Protein AF-A0A2N1UGB0-F1 (afdb_monomer)

pLDDT: mean 76.8, std 13.15, range [33.09, 90.44]

Foldseek 3Di:
DVVVVVVVVVVVVVVVVVVVPPLCPDVVNVVQLVVVVLVVQLVVLQVCLVPVPDAWDWDWDDSDVFKIKIKIWGQDPPQKIKIWMFIDGSPGTAIWIWIDGSVGSVDIRIDGPDPPD

Sequence (117 aa):
MATVLSLLVILTAILLSSMHTSNVVPAISLINADYQAESAIIMQLQQAHFNPTLPEQILEKEIMPGVLLRLKGVATTNGDWQFIGSITGNQLNRTFSASANVNTPDQINFSRQPQSE

Solvent-accessible surface area (backbone atoms only — not comparable to full-atom values): 6691 Å² total; per-residue (Å²): 115,69,70,61,54,54,52,52,54,53,51,51,52,53,54,54,60,70,59,71,74,71,86,70,68,52,70,64,58,54,54,50,49,52,53,53,51,52,53,51,52,39,54,51,31,55,54,36,59,80,35,84,81,55,68,74,43,78,46,78,44,77,80,47,96,68,26,37,38,39,38,38,39,37,75,57,70,97,54,28,32,44,34,45,34,37,40,41,36,80,90,42,78,45,64,40,32,36,37,34,32,45,94,44,53,88,54,65,48,75,45,78,58,78,81,81,127

Radius of gyration: 22.05 Å; Cα contacts (8 Å, |Δi|>4): 165; chains: 1; bounding box: 47×29×71 Å

Secondary structure (DSSP, 8-state):
-HHHHHHHHHHHHHHHHHT-------HHHHHHHHHHHHHHHHHHHHHHHH-TT---EEEEEEEETTEEEEEEEEE-GGGEEEEEEEEEETTEEEEEEEEEETTEEEEEEEE------

Structure (mmCIF, N/CA/C/O backbone):
data_AF-A0A2N1UGB0-F1
#
_entry.id   AF-A0A2N1UGB0-F1
#
loop_
_atom_site.group_PDB
_atom_site.id
_atom_site.type_symbol
_atom_site.label_atom_id
_atom_site.label_alt_id
_atom_site.label_comp_id
_atom_site.label_asym_id
_atom_site.label_entity_id
_atom_site.label_seq_id
_atom_site.pdbx_PDB_ins_code
_atom_site.Cartn_x
_atom_site.Cartn_y
_atom_site.Cartn_z
_atom_site.occupancy
_atom_site.B_iso_or_equiv
_atom_site.auth_seq_id
_atom_site.auth_comp_id
_atom_site.auth_asym_id
_atom_site.auth_atom_id
_atom_site.pdbx_PDB_model_num
ATOM 1 N N . MET A 1 1 ? -32.149 -6.135 53.718 1.00 53.81 1 MET A N 1
ATOM 2 C CA . MET A 1 1 ? -32.605 -6.169 52.307 1.00 53.81 1 MET A CA 1
ATOM 3 C C . MET A 1 1 ? -31.898 -5.134 51.429 1.00 53.81 1 MET A C 1
ATOM 5 O O . MET A 1 1 ? -31.484 -5.500 50.341 1.00 53.81 1 MET A O 1
ATOM 9 N N . ALA A 1 2 ? -31.674 -3.895 51.892 1.00 62.59 2 ALA A N 1
ATOM 10 C CA . ALA A 1 2 ? -30.973 -2.859 51.114 1.00 62.59 2 ALA A CA 1
ATOM 11 C C . ALA A 1 2 ? -29.523 -3.217 50.716 1.00 62.59 2 ALA A C 1
ATOM 13 O O . ALA A 1 2 ? -29.122 -2.973 49.587 1.00 62.59 2 ALA A O 1
ATOM 14 N N . THR A 1 3 ? -28.765 -3.872 51.598 1.00 67.06 3 THR A N 1
ATOM 15 C CA . THR A 1 3 ? -27.357 -4.251 51.365 1.00 67.06 3 THR A CA 1
ATOM 16 C C . THR A 1 3 ? -27.158 -5.271 50.240 1.00 67.06 3 THR A C 1
ATOM 18 O O . THR A 1 3 ? -26.144 -5.234 49.549 1.00 67.06 3 THR A O 1
ATOM 21 N N . VAL A 1 4 ? -28.133 -6.157 50.020 1.00 72.94 4 VAL A N 1
ATOM 22 C CA . VAL A 1 4 ? -28.088 -7.172 48.951 1.00 72.94 4 VAL A CA 1
ATOM 23 C C . VAL A 1 4 ? -28.332 -6.525 47.585 1.00 72.94 4 VAL A C 1
ATOM 25 O O . VAL A 1 4 ? -27.657 -6.855 46.615 1.00 72.94 4 VAL A O 1
ATOM 28 N N . LEU A 1 5 ? -29.238 -5.544 47.528 1.00 69.62 5 LEU A N 1
ATOM 29 C CA . LEU A 1 5 ? -29.494 -4.739 46.332 1.00 69.62 5 LEU A CA 1
ATOM 30 C C . LEU A 1 5 ? -28.274 -3.892 45.948 1.00 69.62 5 LEU A C 1
ATOM 32 O O . LEU A 1 5 ? -27.905 -3.860 44.778 1.00 69.62 5 LEU A O 1
ATOM 36 N N . SER A 1 6 ? -27.602 -3.271 46.922 1.00 71.56 6 SER A N 1
ATOM 37 C CA . SER A 1 6 ? -26.372 -2.502 46.682 1.00 71.56 6 SER A CA 1
ATOM 38 C C . SER A 1 6 ? -25.259 -3.362 46.080 1.00 71.56 6 SER A C 1
ATOM 40 O O . SER A 1 6 ? -24.600 -2.941 45.132 1.00 71.56 6 SER A O 1
ATOM 42 N N . LEU A 1 7 ? -25.071 -4.581 46.599 1.00 76.56 7 LEU A N 1
ATOM 43 C CA . LEU A 1 7 ? -24.053 -5.508 46.105 1.00 76.56 7 LEU A CA 1
ATOM 44 C C . LEU A 1 7 ? -24.335 -5.936 44.658 1.00 76.56 7 LEU A C 1
ATOM 46 O O . LEU A 1 7 ? -23.418 -6.002 43.844 1.00 76.56 7 LEU A O 1
ATOM 50 N N . LEU A 1 8 ? -25.605 -6.183 44.331 1.00 81.31 8 LEU A N 1
ATOM 51 C CA . LEU A 1 8 ? -26.019 -6.619 43.001 1.00 81.31 8 LEU A CA 1
ATOM 52 C C . LEU A 1 8 ? -25.810 -5.514 41.953 1.00 81.31 8 LEU A C 1
ATOM 54 O O . LEU A 1 8 ? -25.302 -5.793 40.871 1.00 81.31 8 LEU A O 1
ATOM 58 N N . VAL A 1 9 ? -26.091 -4.255 42.307 1.00 78.94 9 VAL A N 1
ATOM 59 C CA . VAL A 1 9 ? -25.819 -3.092 41.443 1.00 78.94 9 VAL A CA 1
ATOM 60 C C . VAL A 1 9 ? -24.319 -2.938 41.176 1.00 78.94 9 VAL A C 1
ATOM 62 O O . VAL A 1 9 ? -23.914 -2.779 40.024 1.00 78.94 9 VAL A O 1
ATOM 65 N N . ILE A 1 10 ? -23.481 -3.054 42.210 1.00 80.12 10 ILE A N 1
ATOM 66 C CA . ILE A 1 10 ? -22.019 -2.970 42.065 1.00 80.12 10 ILE A CA 1
ATOM 67 C C . ILE A 1 10 ? -21.500 -4.100 41.168 1.00 80.12 10 ILE A C 1
ATOM 69 O O . ILE A 1 10 ? -20.704 -3.845 40.265 1.00 80.12 10 ILE A O 1
ATOM 73 N N . LEU A 1 11 ? -21.996 -5.329 41.353 1.00 80.81 11 LEU A N 1
ATOM 74 C CA . LEU A 1 11 ? -21.620 -6.462 40.507 1.00 80.81 11 LEU A CA 1
ATOM 75 C C . LEU A 1 11 ? -21.987 -6.212 39.043 1.00 80.81 11 LEU A C 1
ATOM 77 O O . LEU A 1 11 ? -21.154 -6.415 38.165 1.00 80.81 11 LEU A O 1
ATOM 81 N N . THR A 1 12 ? -23.202 -5.722 38.775 1.00 74.75 12 THR A N 1
ATOM 82 C CA . THR A 1 12 ? -23.629 -5.411 37.404 1.00 74.75 12 THR A CA 1
ATOM 83 C C . THR A 1 12 ? -22.802 -4.294 36.775 1.00 74.75 12 THR A C 1
ATOM 85 O O . THR A 1 12 ? -22.447 -4.400 35.607 1.00 74.75 12 THR A O 1
ATOM 88 N N . ALA A 1 13 ? -22.418 -3.266 37.536 1.00 74.81 13 ALA A N 1
ATOM 89 C CA . ALA A 1 13 ? -21.598 -2.166 37.031 1.00 74.81 13 ALA A CA 1
ATOM 90 C C . ALA A 1 13 ? -20.171 -2.616 36.671 1.00 74.81 13 ALA A C 1
ATOM 92 O O . ALA A 1 13 ? -19.633 -2.200 35.643 1.00 74.81 13 ALA A O 1
ATOM 93 N N . ILE A 1 14 ? -19.574 -3.501 37.476 1.00 75.44 14 ILE A N 1
ATOM 94 C CA . ILE A 1 14 ? -18.259 -4.099 37.195 1.00 75.44 14 ILE A CA 1
ATOM 95 C C . ILE A 1 14 ? -18.343 -4.999 35.959 1.00 75.44 14 ILE A C 1
ATOM 97 O O . ILE A 1 14 ? -17.485 -4.929 35.080 1.00 75.44 14 ILE A O 1
ATOM 101 N N . LEU A 1 15 ? -19.402 -5.804 35.861 1.00 71.50 15 LEU A N 1
ATOM 102 C CA . LEU A 1 15 ? -19.607 -6.718 34.742 1.00 71.50 15 LEU A CA 1
ATOM 103 C C . LEU A 1 15 ? -19.831 -5.942 33.433 1.00 71.50 15 LEU A C 1
ATOM 105 O O . LEU A 1 15 ? -19.164 -6.234 32.446 1.00 71.50 15 LEU A O 1
ATOM 109 N N . LEU A 1 16 ? -20.638 -4.874 33.440 1.00 63.75 16 LEU A N 1
ATOM 110 C CA . LEU A 1 16 ? -20.788 -3.972 32.289 1.00 63.75 16 LEU A CA 1
ATOM 111 C C . LEU A 1 16 ? -19.485 -3.239 31.934 1.00 63.75 16 LEU A C 1
ATOM 113 O O . LEU A 1 16 ? -19.167 -3.112 30.753 1.00 63.75 16 LEU A O 1
ATOM 117 N N . SER A 1 17 ? -18.705 -2.799 32.926 1.00 59.94 17 SER A N 1
ATOM 118 C CA . SER A 1 17 ? -17.406 -2.147 32.686 1.00 59.94 17 SER A CA 1
ATOM 119 C C . SER A 1 17 ? -16.396 -3.103 32.045 1.00 59.94 17 SER A C 1
ATOM 121 O O . SER A 1 17 ? -15.612 -2.687 31.196 1.00 59.94 17 SER A O 1
ATOM 123 N N . SER A 1 18 ? -16.455 -4.397 32.381 1.00 61.34 18 SER A N 1
ATOM 124 C CA . SER A 1 18 ? -15.626 -5.429 31.741 1.00 61.34 18 SER A CA 1
ATOM 125 C C . SER A 1 18 ? -16.022 -5.729 30.290 1.00 61.34 18 SER A C 1
ATOM 127 O O . SER A 1 18 ? -15.206 -6.248 29.536 1.00 61.34 18 SER A O 1
ATOM 129 N N . MET A 1 19 ? -17.242 -5.364 29.874 1.00 57.19 19 MET A N 1
ATOM 130 C CA . MET A 1 19 ? -17.728 -5.533 28.499 1.00 57.19 19 MET A CA 1
ATOM 131 C C . MET A 1 19 ? -17.486 -4.302 27.610 1.00 57.19 19 MET A C 1
ATOM 133 O O . MET A 1 19 ? -17.821 -4.330 26.426 1.00 57.19 19 MET A O 1
ATOM 137 N N . HIS A 1 20 ? -16.870 -3.232 28.132 1.00 50.41 20 HIS A N 1
ATOM 138 C CA . HIS A 1 20 ? -16.548 -2.020 27.366 1.00 50.41 20 HIS A CA 1
ATOM 139 C C . HIS A 1 20 ? -15.289 -2.152 26.483 1.00 50.41 20 HIS A C 1
ATOM 141 O O . HIS A 1 20 ? -14.680 -1.164 26.085 1.00 50.41 20 HIS A O 1
ATOM 147 N N . THR A 1 21 ? -14.905 -3.376 26.133 1.00 49.12 21 THR A N 1
ATOM 148 C CA . THR A 1 21 ? -13.903 -3.690 25.106 1.00 49.12 21 THR A CA 1
ATOM 149 C C . THR A 1 21 ? -14.601 -4.264 23.876 1.00 49.12 21 THR A C 1
ATOM 151 O O . THR A 1 21 ? -14.291 -5.348 23.389 1.00 49.12 21 THR A O 1
ATOM 154 N N . SER A 1 22 ? -15.610 -3.552 23.368 1.00 44.94 22 SER A N 1
ATOM 155 C CA . SER A 1 22 ? -16.186 -3.904 22.074 1.00 44.94 22 SER A CA 1
ATOM 156 C C . SER A 1 22 ? -15.245 -3.397 20.981 1.00 44.94 22 SER A C 1
ATOM 158 O O . SER A 1 22 ? -15.165 -2.197 20.724 1.00 44.94 22 SER A O 1
ATOM 160 N N . ASN A 1 23 ? -14.509 -4.335 20.379 1.00 50.97 23 ASN A N 1
ATOM 161 C CA . ASN A 1 23 ? -13.567 -4.166 19.267 1.00 50.97 23 ASN A CA 1
ATOM 162 C C . ASN A 1 23 ? -14.285 -3.796 17.958 1.00 50.97 23 ASN A C 1
ATOM 164 O O . ASN A 1 23 ? -14.134 -4.462 16.933 1.00 50.97 23 ASN A O 1
ATOM 168 N N . VAL A 1 24 ? -15.122 -2.762 17.978 1.00 51.50 24 VAL A N 1
ATOM 169 C CA . VAL A 1 24 ? -15.726 -2.236 16.759 1.00 51.50 24 VAL A CA 1
ATOM 170 C C . VAL A 1 24 ? -14.747 -1.224 16.198 1.00 51.50 24 VAL A C 1
ATOM 172 O O . VAL A 1 24 ? -14.814 -0.037 16.511 1.00 51.50 24 VAL A O 1
ATOM 175 N N . VAL A 1 25 ? -13.812 -1.697 15.370 1.00 55.59 25 VAL A N 1
ATOM 176 C CA . VAL A 1 25 ? -13.094 -0.780 14.487 1.00 55.59 25 VAL A CA 1
ATOM 177 C C . VAL A 1 25 ? -14.160 -0.076 13.644 1.00 55.59 25 VAL A C 1
ATOM 179 O O . VAL A 1 25 ? -14.916 -0.759 12.945 1.00 55.59 25 VAL A O 1
ATOM 182 N N . PRO A 1 26 ? -14.285 1.261 13.715 1.00 58.41 26 PRO A N 1
ATOM 183 C CA . PRO A 1 26 ? -15.304 1.963 12.956 1.00 58.41 26 PRO A CA 1
ATOM 184 C C . PRO A 1 26 ? -15.129 1.643 11.472 1.00 58.41 26 PRO A C 1
ATOM 186 O O . PRO A 1 26 ? -14.019 1.743 10.950 1.00 58.41 26 PRO A O 1
ATOM 189 N N . ALA A 1 27 ? -16.210 1.304 10.766 1.00 60.25 27 ALA A N 1
ATOM 190 C CA . ALA A 1 27 ? -16.162 1.072 9.318 1.00 60.25 27 ALA A CA 1
ATOM 191 C C . ALA A 1 27 ? -15.532 2.264 8.563 1.00 60.25 27 ALA A C 1
ATOM 193 O O . ALA A 1 27 ? -14.853 2.087 7.559 1.00 60.25 27 ALA A O 1
ATOM 194 N N . ILE A 1 28 ? -15.677 3.473 9.114 1.00 59.88 28 ILE A N 1
ATOM 195 C CA . ILE A 1 28 ? -15.048 4.709 8.633 1.00 59.88 28 ILE A CA 1
ATOM 196 C C . ILE A 1 28 ? -13.514 4.625 8.683 1.00 59.88 28 ILE A C 1
ATOM 198 O O . ILE A 1 28 ? -12.852 5.081 7.757 1.00 59.88 28 ILE A O 1
ATOM 202 N N . SER A 1 29 ? -12.938 4.020 9.724 1.00 61.12 29 SER A N 1
ATOM 203 C CA . SER A 1 29 ? -11.488 3.836 9.849 1.00 61.12 29 SER A CA 1
ATOM 204 C C . SER A 1 29 ? -10.948 2.858 8.807 1.00 61.12 29 SER A C 1
ATOM 206 O O . SER A 1 29 ? -9.865 3.075 8.274 1.00 61.12 29 SER A O 1
ATOM 208 N N . LEU A 1 30 ? -11.717 1.816 8.473 1.00 67.12 30 LEU A N 1
ATOM 209 C CA . LEU A 1 30 ? -11.378 0.881 7.395 1.00 67.12 30 LEU A CA 1
ATOM 210 C C . LEU A 1 30 ? -11.423 1.567 6.024 1.00 67.12 30 LEU A C 1
ATOM 212 O O . LEU A 1 30 ? -10.467 1.461 5.266 1.00 67.12 30 LEU A O 1
ATOM 216 N N . ILE A 1 31 ? -12.485 2.328 5.745 1.00 72.81 31 ILE A N 1
ATOM 217 C CA . ILE A 1 31 ? -12.636 3.076 4.486 1.00 72.81 31 ILE A CA 1
ATOM 218 C C . ILE A 1 31 ? -11.521 4.115 4.329 1.00 72.81 31 ILE A C 1
ATOM 220 O O . ILE A 1 31 ? -10.932 4.239 3.260 1.00 72.81 31 ILE A O 1
ATOM 224 N N . ASN A 1 32 ? -11.202 4.851 5.396 1.00 76.19 32 ASN A N 1
ATOM 225 C CA . ASN A 1 32 ? -10.134 5.845 5.361 1.00 76.19 32 ASN A CA 1
ATOM 226 C C . ASN A 1 32 ? -8.763 5.184 5.149 1.00 76.19 32 ASN A C 1
ATOM 228 O O . ASN A 1 32 ? -7.935 5.706 4.408 1.00 76.19 32 ASN A O 1
ATOM 232 N N . ALA A 1 33 ? -8.528 4.017 5.753 1.00 75.88 33 ALA A N 1
ATOM 233 C CA . ALA A 1 33 ? -7.297 3.268 5.544 1.00 75.88 33 ALA A CA 1
ATOM 234 C C . ALA A 1 33 ? -7.152 2.770 4.097 1.00 75.88 33 ALA A C 1
ATOM 236 O O . ALA A 1 33 ? -6.075 2.913 3.517 1.00 75.88 33 ALA A O 1
ATOM 237 N N . ASP A 1 34 ? -8.234 2.258 3.506 1.00 78.56 34 ASP A N 1
ATOM 238 C CA . ASP A 1 34 ? -8.257 1.820 2.108 1.00 78.56 34 ASP A CA 1
ATOM 239 C C . ASP A 1 34 ? -8.018 3.019 1.156 1.00 78.56 34 ASP A C 1
ATOM 241 O O . ASP A 1 34 ? -7.162 2.941 0.275 1.00 78.56 34 ASP A O 1
ATOM 245 N N . TYR A 1 35 ? -8.653 4.175 1.401 1.00 83.38 35 TYR A N 1
ATOM 246 C CA . TYR A 1 35 ? -8.433 5.406 0.621 1.00 83.38 35 TYR A CA 1
ATOM 247 C C . TYR A 1 35 ? -6.988 5.929 0.708 1.00 83.38 35 TYR A C 1
ATOM 249 O O . TYR A 1 35 ? -6.401 6.358 -0.290 1.00 83.38 35 TYR A O 1
ATOM 257 N N . GLN A 1 36 ? -6.386 5.901 1.902 1.00 83.81 36 GLN A N 1
ATOM 258 C CA . GLN A 1 36 ? -4.989 6.309 2.090 1.00 83.81 36 GLN A CA 1
ATOM 259 C C . GLN A 1 36 ? -4.022 5.338 1.398 1.00 83.81 36 GLN A C 1
ATOM 261 O O . GLN A 1 36 ? -3.010 5.783 0.857 1.00 83.81 36 GLN A O 1
ATOM 266 N N . ALA A 1 37 ? -4.332 4.037 1.387 1.00 83.31 37 ALA A N 1
ATOM 267 C CA . ALA A 1 37 ? -3.548 3.034 0.673 1.00 83.31 37 ALA A CA 1
ATOM 268 C C . ALA A 1 37 ? -3.605 3.237 -0.847 1.00 83.31 37 ALA A C 1
ATOM 270 O O . ALA A 1 37 ? -2.564 3.234 -1.500 1.00 83.31 37 ALA A O 1
ATOM 271 N N . GLU A 1 38 ? -4.792 3.480 -1.401 1.00 84.56 38 GLU A N 1
ATOM 272 C CA . GLU A 1 38 ? -4.976 3.779 -2.823 1.00 84.56 38 GLU A CA 1
ATOM 273 C C . GLU A 1 38 ? -4.233 5.057 -3.229 1.00 84.56 38 GLU A C 1
ATOM 275 O O . GLU A 1 38 ? -3.424 5.050 -4.156 1.00 84.56 38 GLU A O 1
ATOM 280 N N . SER A 1 39 ? -4.410 6.135 -2.460 1.00 85.88 39 SER A N 1
ATOM 281 C CA . SER A 1 39 ? -3.726 7.410 -2.702 1.00 85.88 39 SER A CA 1
ATOM 282 C C . SER A 1 39 ? -2.200 7.256 -2.692 1.00 85.88 39 SER A C 1
ATOM 284 O O . SER A 1 39 ? -1.504 7.848 -3.518 1.00 85.88 39 SER A O 1
ATOM 286 N N . ALA A 1 40 ? -1.665 6.440 -1.779 1.00 85.12 40 ALA A N 1
ATOM 287 C CA . ALA A 1 40 ? -0.237 6.150 -1.704 1.00 85.12 40 ALA A CA 1
ATOM 288 C C . ALA A 1 40 ? 0.281 5.394 -2.939 1.00 85.12 40 ALA A C 1
ATOM 290 O O . ALA A 1 40 ? 1.355 5.725 -3.446 1.00 85.12 40 ALA A O 1
ATOM 291 N N . ILE A 1 41 ? -0.483 4.419 -3.442 1.00 85.06 41 ILE A N 1
ATOM 292 C CA . ILE A 1 41 ? -0.160 3.678 -4.669 1.00 85.06 41 ILE A CA 1
ATOM 293 C C . ILE A 1 41 ? -0.117 4.633 -5.867 1.00 85.06 41 ILE A C 1
ATOM 295 O O . ILE A 1 41 ? 0.873 4.652 -6.598 1.00 85.06 41 ILE A O 1
ATOM 299 N N . ILE A 1 42 ? -1.139 5.478 -6.031 1.00 86.62 42 ILE A N 1
ATOM 300 C CA . ILE A 1 42 ? -1.212 6.448 -7.135 1.00 86.62 42 ILE A CA 1
ATOM 301 C C . ILE A 1 42 ? -0.016 7.403 -7.098 1.00 86.62 42 ILE A C 1
ATOM 303 O O . ILE A 1 42 ? 0.620 7.634 -8.125 1.00 86.62 42 ILE A O 1
ATOM 307 N N . MET A 1 43 ? 0.345 7.923 -5.920 1.00 85.88 43 MET A N 1
ATOM 308 C CA . MET A 1 43 ? 1.518 8.792 -5.777 1.00 85.88 43 MET A CA 1
ATOM 309 C C . MET A 1 43 ? 2.817 8.098 -6.210 1.00 85.88 43 MET A C 1
ATOM 311 O O . MET A 1 43 ? 3.630 8.708 -6.906 1.00 85.88 43 MET A O 1
ATOM 315 N N . GLN A 1 44 ? 3.019 6.833 -5.826 1.00 84.69 44 GLN A N 1
ATOM 316 C CA . GLN A 1 44 ? 4.198 6.062 -6.235 1.00 84.69 44 GLN A CA 1
ATOM 317 C C . GLN A 1 44 ? 4.212 5.809 -7.751 1.00 84.69 44 GLN A 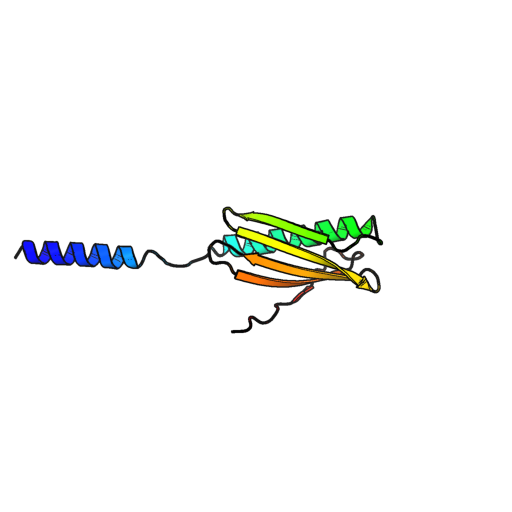C 1
ATOM 319 O O . GLN A 1 44 ? 5.256 5.958 -8.383 1.00 84.69 44 GLN A O 1
ATOM 324 N N . LEU A 1 45 ? 3.058 5.514 -8.357 1.00 86.06 45 LEU A N 1
ATOM 325 C CA . LEU A 1 45 ? 2.929 5.337 -9.809 1.00 86.06 45 LEU A CA 1
ATOM 326 C C . LEU A 1 45 ? 3.199 6.626 -10.585 1.00 86.06 45 LEU A C 1
ATOM 328 O O . LEU A 1 45 ? 3.861 6.587 -11.617 1.00 86.06 45 LEU A O 1
ATOM 332 N N . GLN A 1 46 ? 2.734 7.773 -10.089 1.00 85.19 46 GLN A N 1
ATOM 333 C CA . GLN A 1 46 ? 3.027 9.069 -10.702 1.00 85.19 46 GLN A CA 1
ATOM 334 C C . GLN A 1 46 ? 4.529 9.362 -10.675 1.00 85.19 46 GLN A C 1
ATOM 336 O O . GLN A 1 46 ? 5.093 9.781 -11.682 1.00 85.19 46 GLN A O 1
ATOM 341 N N . GLN A 1 47 ? 5.204 9.093 -9.557 1.00 83.38 47 GLN A N 1
ATOM 342 C CA . GLN A 1 47 ? 6.660 9.237 -9.473 1.00 83.38 47 GLN A CA 1
ATOM 343 C C . GLN A 1 47 ? 7.383 8.280 -10.432 1.00 83.38 47 GLN A C 1
ATOM 345 O O . GLN A 1 47 ? 8.324 8.687 -11.114 1.00 83.38 47 GLN A O 1
ATOM 350 N N . ALA A 1 48 ? 6.908 7.038 -10.536 1.00 82.06 48 ALA A N 1
ATOM 351 C CA . ALA A 1 48 ? 7.426 6.043 -11.468 1.00 82.06 48 ALA A CA 1
ATOM 352 C C . ALA A 1 48 ? 7.193 6.409 -12.944 1.00 82.06 48 ALA A C 1
ATOM 354 O O . ALA A 1 48 ? 8.038 6.116 -13.786 1.00 82.06 48 ALA A O 1
ATOM 355 N N . HIS A 1 49 ? 6.087 7.088 -13.264 1.00 83.00 49 HIS A N 1
ATOM 356 C CA . HIS A 1 49 ? 5.802 7.585 -14.611 1.00 83.00 49 HIS A CA 1
ATOM 357 C C . HIS A 1 49 ? 6.878 8.557 -15.097 1.00 83.00 49 HIS A C 1
ATOM 359 O O . HIS A 1 49 ? 7.350 8.458 -16.228 1.00 83.00 49 HIS A O 1
ATOM 365 N N . PHE A 1 50 ? 7.306 9.473 -14.226 1.00 80.31 50 PHE A N 1
ATOM 366 C CA . PHE A 1 50 ? 8.343 10.451 -14.556 1.00 80.31 50 PHE A CA 1
ATOM 367 C C . PHE A 1 50 ? 9.766 9.896 -14.440 1.00 80.31 50 PHE A C 1
ATOM 369 O O . PHE A 1 50 ? 10.701 10.504 -14.959 1.00 80.31 50 PHE A O 1
ATOM 376 N N . ASN A 1 51 ? 9.952 8.753 -13.779 1.00 78.75 51 ASN A N 1
ATOM 377 C CA . ASN A 1 51 ? 11.249 8.107 -13.643 1.00 78.75 51 ASN A CA 1
ATOM 378 C C . ASN A 1 51 ? 11.097 6.575 -13.715 1.00 78.75 51 ASN A C 1
ATOM 380 O O . ASN A 1 51 ? 10.972 5.917 -12.685 1.00 78.75 51 ASN A O 1
ATOM 384 N N . PRO A 1 52 ? 11.144 5.979 -14.920 1.00 67.12 52 PRO A N 1
ATOM 385 C CA . PRO A 1 52 ? 10.927 4.542 -15.122 1.00 67.12 52 PRO A CA 1
ATOM 386 C C . PRO A 1 52 ? 12.052 3.658 -14.558 1.00 67.12 52 PRO A C 1
ATOM 388 O O . PRO A 1 52 ? 11.904 2.443 -14.482 1.00 67.12 52 PRO A O 1
ATOM 391 N N . THR A 1 53 ? 13.171 4.258 -14.146 1.00 70.00 53 THR A N 1
ATOM 392 C CA . THR A 1 53 ? 14.268 3.597 -13.424 1.00 70.00 53 THR A CA 1
ATOM 393 C C . THR A 1 53 ? 14.128 3.702 -11.903 1.00 70.00 53 THR A C 1
ATOM 395 O O . THR A 1 53 ? 15.094 3.432 -11.186 1.00 70.00 53 THR A O 1
ATOM 398 N N . LEU A 1 54 ? 12.958 4.118 -11.395 1.00 75.56 54 LEU A N 1
ATOM 399 C CA . LEU A 1 54 ? 12.720 4.229 -9.959 1.00 75.56 54 LEU A CA 1
ATOM 400 C C . LEU A 1 54 ? 12.986 2.871 -9.282 1.00 75.56 54 LEU A C 1
ATOM 402 O O . LEU A 1 54 ? 12.388 1.865 -9.677 1.00 75.56 54 LEU A O 1
ATOM 406 N N . PRO A 1 55 ? 13.851 2.821 -8.256 1.00 78.56 55 PRO A N 1
ATOM 407 C CA . PRO A 1 55 ? 14.010 1.617 -7.458 1.00 78.56 55 PRO A CA 1
ATOM 408 C C . PRO A 1 55 ? 12.741 1.347 -6.640 1.00 78.56 55 PRO A C 1
ATOM 410 O O . PRO A 1 55 ? 11.827 2.176 -6.579 1.00 78.56 55 PRO A O 1
ATOM 413 N N . GLU A 1 56 ? 12.723 0.194 -5.970 1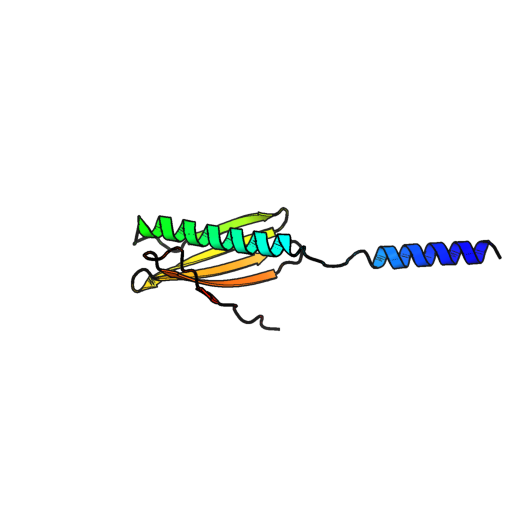.00 81.25 56 GLU A N 1
ATOM 414 C CA . GLU A 1 56 ? 11.700 -0.166 -4.987 1.00 81.25 56 GLU A CA 1
ATOM 415 C C . G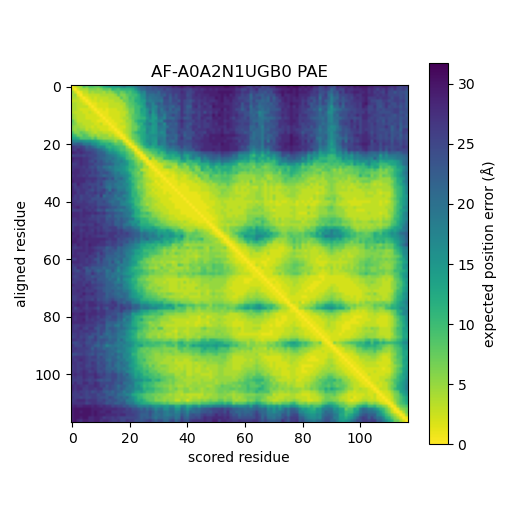LU A 1 56 ? 11.349 1.015 -4.064 1.00 81.25 56 GLU A C 1
ATOM 417 O O . GLU A 1 56 ? 12.229 1.652 -3.482 1.00 81.25 56 GLU A O 1
ATOM 422 N N . GLN A 1 57 ? 10.052 1.293 -3.933 1.00 82.44 57 GLN A N 1
ATOM 423 C CA . GLN A 1 57 ? 9.519 2.362 -3.099 1.00 82.44 57 GLN A CA 1
ATOM 424 C C . GLN A 1 57 ? 8.943 1.779 -1.819 1.00 82.44 57 GLN A C 1
ATOM 426 O O . GLN A 1 57 ? 8.018 0.972 -1.863 1.00 82.44 57 GLN A O 1
ATOM 431 N N . ILE A 1 58 ? 9.452 2.222 -0.673 1.00 85.50 58 ILE A N 1
ATOM 432 C CA . ILE A 1 58 ? 8.902 1.873 0.636 1.00 85.50 58 ILE A CA 1
ATOM 433 C C . ILE A 1 58 ? 8.301 3.138 1.238 1.00 85.50 58 ILE A C 1
ATOM 435 O O . ILE A 1 58 ? 8.988 4.140 1.417 1.00 85.50 58 ILE A O 1
ATOM 439 N N . LEU A 1 59 ? 7.013 3.082 1.555 1.00 85.75 59 LEU A N 1
ATOM 440 C CA . LEU A 1 59 ? 6.284 4.128 2.251 1.00 85.75 59 LEU A CA 1
ATOM 441 C C . LEU A 1 59 ? 5.799 3.582 3.591 1.00 85.75 59 LEU A C 1
ATOM 443 O O . LEU A 1 59 ? 5.060 2.603 3.636 1.00 85.75 59 LEU A O 1
ATOM 447 N N . GLU A 1 60 ? 6.179 4.246 4.675 1.00 88.38 60 GLU A N 1
ATOM 448 C CA . GLU A 1 60 ? 5.618 4.026 6.005 1.00 88.38 60 GLU A CA 1
ATOM 449 C C . GLU A 1 60 ? 4.993 5.335 6.478 1.00 88.38 60 GLU A C 1
ATOM 451 O O . GLU A 1 60 ? 5.656 6.372 6.517 1.00 88.38 60 GLU A O 1
ATOM 456 N N . LYS A 1 61 ? 3.695 5.307 6.775 1.00 84.62 61 LYS A N 1
ATOM 457 C CA . LYS A 1 61 ? 2.932 6.499 7.134 1.00 84.62 61 LYS A CA 1
ATOM 458 C C . LYS A 1 61 ? 1.892 6.167 8.191 1.00 84.62 61 LYS A C 1
ATOM 460 O O . LYS A 1 61 ? 1.149 5.200 8.061 1.00 84.62 61 LYS A O 1
ATOM 465 N N . GLU 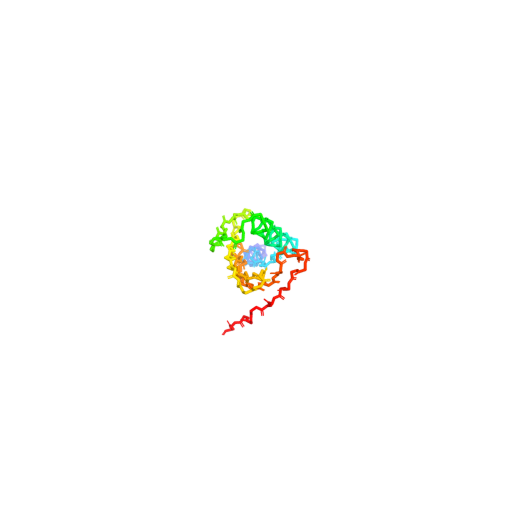A 1 62 ? 1.789 7.015 9.206 1.00 85.00 62 GLU A N 1
ATOM 466 C CA . GLU A 1 62 ? 0.648 6.998 10.116 1.00 85.00 62 GLU A CA 1
ATOM 467 C C . GLU A 1 62 ? -0.573 7.606 9.407 1.00 85.00 62 GLU A C 1
ATOM 469 O O . GLU A 1 62 ? -0.560 8.765 8.987 1.00 85.00 62 GLU A O 1
ATOM 474 N N . ILE A 1 63 ? -1.612 6.795 9.207 1.00 81.75 63 ILE A N 1
ATOM 475 C CA . ILE A 1 63 ? -2.827 7.181 8.467 1.00 81.75 63 ILE A CA 1
ATOM 476 C C . ILE A 1 63 ? -3.952 7.633 9.401 1.00 81.75 63 ILE A C 1
ATOM 478 O O . ILE A 1 63 ? -4.838 8.379 8.989 1.00 81.75 63 ILE A O 1
ATOM 482 N N . MET A 1 64 ? -3.909 7.192 10.658 1.00 82.50 64 MET A N 1
ATOM 483 C CA . MET A 1 64 ? -4.787 7.603 11.755 1.00 82.50 64 MET A CA 1
ATOM 484 C C . MET A 1 64 ? -4.005 7.475 13.069 1.00 82.50 64 MET A C 1
ATOM 486 O O . MET A 1 64 ? -3.065 6.684 13.103 1.00 82.50 64 MET A O 1
ATOM 490 N N . PRO A 1 65 ? -4.398 8.168 14.156 1.00 78.69 65 PRO A N 1
ATOM 491 C CA . PRO A 1 65 ? -3.718 8.050 15.444 1.00 78.69 65 PRO A CA 1
ATOM 492 C C . PRO A 1 65 ? -3.608 6.591 15.895 1.00 78.69 65 PRO A C 1
ATOM 494 O O . PRO A 1 65 ? -4.624 5.944 16.153 1.00 78.69 65 PRO A O 1
ATOM 497 N N . GLY A 1 66 ? -2.384 6.069 15.958 1.00 80.94 66 GLY A N 1
ATOM 498 C CA . GLY A 1 66 ? -2.108 4.681 16.329 1.00 80.94 66 GLY A CA 1
ATOM 499 C C . GLY A 1 66 ? -2.352 3.642 15.228 1.00 80.94 66 GLY A C 1
ATOM 500 O O . GLY A 1 66 ? -2.375 2.455 15.547 1.00 80.94 66 GLY A O 1
ATOM 501 N N . VAL A 1 67 ? -2.526 4.047 13.961 1.00 82.56 67 VAL A N 1
ATOM 502 C CA . VAL A 1 67 ? -2.649 3.163 12.784 1.00 82.56 67 VAL A CA 1
ATOM 503 C C . VAL A 1 67 ? -1.587 3.512 11.742 1.00 82.56 67 VAL A C 1
ATOM 505 O O . VAL A 1 67 ? -1.580 4.600 11.164 1.00 82.56 67 VAL A O 1
ATOM 508 N N . LEU A 1 68 ? -0.723 2.546 11.452 1.00 87.56 68 LEU A N 1
ATOM 509 C CA . LEU A 1 68 ? 0.375 2.632 10.496 1.00 87.56 68 LEU A CA 1
ATOM 510 C C . LEU A 1 68 ? 0.033 1.888 9.206 1.00 87.56 68 LEU A C 1
ATOM 512 O O . LEU A 1 68 ? -0.382 0.731 9.240 1.00 87.56 68 LEU A O 1
ATOM 516 N N . LEU A 1 69 ? 0.268 2.543 8.075 1.00 88.50 69 LEU A N 1
ATOM 517 C CA . LEU A 1 69 ? 0.292 1.961 6.741 1.00 88.50 69 LEU A CA 1
ATOM 518 C C . LEU A 1 69 ? 1.748 1.787 6.312 1.00 88.50 69 LEU A C 1
ATOM 520 O O . LEU A 1 69 ? 2.500 2.758 6.244 1.00 88.50 69 LEU A O 1
ATOM 524 N N . ARG A 1 70 ? 2.123 0.559 5.966 1.00 89.94 70 ARG A N 1
ATOM 525 C CA . ARG A 1 70 ? 3.354 0.244 5.240 1.00 89.94 70 ARG A CA 1
ATOM 526 C C . ARG A 1 70 ? 2.984 -0.193 3.836 1.00 89.94 70 ARG A C 1
ATOM 528 O O . ARG A 1 70 ? 2.079 -1.004 3.684 1.00 89.94 70 ARG A O 1
ATOM 535 N N . LEU A 1 71 ? 3.670 0.324 2.830 1.00 90.31 71 LEU A N 1
ATOM 536 C CA . LEU A 1 71 ? 3.454 0.009 1.425 1.00 90.31 71 LEU A CA 1
ATOM 537 C C . LEU A 1 71 ? 4.809 -0.123 0.735 1.00 90.31 71 LEU A C 1
ATOM 539 O O . LEU A 1 71 ? 5.619 0.798 0.766 1.00 90.31 71 LEU A O 1
ATOM 543 N N . LYS A 1 72 ? 5.037 -1.262 0.094 1.00 90.44 72 LYS A N 1
ATOM 544 C CA . LYS A 1 72 ? 6.208 -1.553 -0.725 1.00 90.44 72 LYS A CA 1
ATOM 545 C C . LYS A 1 72 ? 5.760 -1.701 -2.175 1.00 90.44 72 LYS A C 1
ATOM 547 O O . LYS A 1 72 ? 5.009 -2.625 -2.471 1.00 90.44 72 LYS A O 1
ATOM 552 N N . GLY A 1 73 ? 6.210 -0.809 -3.049 1.00 89.31 73 GLY A N 1
ATOM 553 C CA . GLY A 1 73 ? 5.976 -0.837 -4.491 1.00 89.31 73 GLY A CA 1
ATOM 554 C C . GLY A 1 73 ? 7.237 -1.249 -5.246 1.00 89.31 73 GLY A C 1
ATOM 555 O O . GLY A 1 73 ? 8.308 -0.687 -5.019 1.00 89.31 73 GLY A O 1
ATOM 556 N N . VAL A 1 74 ? 7.121 -2.222 -6.145 1.00 89.12 74 VAL A N 1
ATOM 557 C CA . VAL A 1 74 ? 8.224 -2.714 -6.980 1.00 89.12 74 VAL A CA 1
ATOM 558 C C . VAL A 1 74 ? 7.799 -2.668 -8.444 1.00 89.12 74 VAL A C 1
ATOM 560 O O . VAL A 1 74 ? 6.743 -3.194 -8.805 1.00 89.12 74 VAL A O 1
ATOM 563 N N . ALA A 1 75 ? 8.640 -2.063 -9.284 1.00 87.44 75 ALA A N 1
ATOM 564 C CA . ALA A 1 75 ? 8.483 -2.119 -10.729 1.00 87.44 75 ALA A CA 1
ATOM 565 C C . ALA A 1 75 ? 8.671 -3.560 -11.221 1.00 87.44 75 ALA A C 1
ATOM 567 O O . ALA A 1 75 ? 9.644 -4.234 -10.881 1.00 87.44 75 ALA A O 1
ATOM 568 N N . THR A 1 76 ? 7.741 -4.021 -12.043 1.00 83.44 76 THR A N 1
ATOM 569 C CA . THR A 1 76 ? 7.813 -5.306 -12.736 1.00 83.44 76 THR A CA 1
ATOM 570 C C . THR A 1 76 ? 8.052 -5.054 -14.232 1.00 83.44 76 THR A C 1
ATOM 572 O O . THR A 1 76 ? 8.720 -4.090 -14.609 1.00 83.44 76 THR A O 1
ATOM 575 N N . THR A 1 77 ? 7.569 -5.922 -15.117 1.00 80.62 77 THR A N 1
ATOM 576 C CA . THR A 1 77 ? 7.757 -5.779 -16.567 1.00 80.62 77 THR A CA 1
ATOM 577 C C . THR A 1 77 ? 6.755 -4.802 -17.182 1.00 80.62 77 THR A C 1
ATOM 579 O O . THR A 1 77 ? 5.638 -4.678 -16.704 1.00 80.62 77 THR A O 1
ATOM 582 N N . ASN A 1 78 ? 7.121 -4.145 -18.287 1.00 81.25 78 ASN A N 1
ATOM 583 C CA . ASN A 1 78 ? 6.196 -3.360 -19.125 1.00 81.25 78 ASN A CA 1
ATOM 584 C C . ASN A 1 78 ? 5.464 -2.200 -18.414 1.00 81.25 78 ASN A C 1
ATOM 586 O O . ASN A 1 78 ? 4.371 -1.806 -18.820 1.00 81.25 78 ASN A O 1
ATOM 590 N N . GLY A 1 79 ? 6.071 -1.627 -17.370 1.00 78.38 79 GLY A N 1
ATOM 591 C CA . GLY A 1 79 ? 5.466 -0.528 -16.610 1.00 78.38 79 GLY A CA 1
ATOM 592 C C . GLY A 1 79 ? 4.389 -0.975 -15.619 1.00 78.38 79 GLY A C 1
ATOM 593 O O . GLY A 1 79 ? 3.732 -0.121 -15.025 1.00 78.38 79 GLY A O 1
ATOM 594 N N . ASP A 1 80 ? 4.223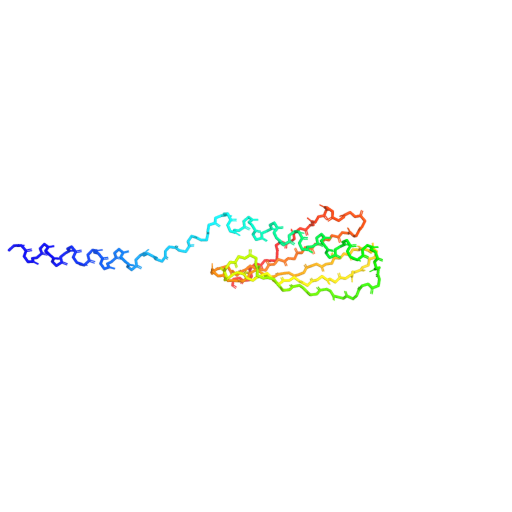 -2.283 -15.413 1.00 87.56 80 ASP A N 1
ATOM 595 C CA . ASP A 1 80 ? 3.413 -2.831 -14.331 1.00 87.56 80 ASP A CA 1
ATOM 596 C C . ASP A 1 80 ? 4.156 -2.717 -13.002 1.00 87.56 80 ASP A C 1
ATOM 598 O O . ASP A 1 80 ? 5.369 -2.921 -12.920 1.00 87.56 80 ASP A O 1
ATOM 602 N N . TRP A 1 81 ? 3.420 -2.423 -11.942 1.00 89.19 81 TRP A N 1
ATOM 603 C CA . TRP A 1 81 ? 3.923 -2.313 -10.584 1.00 89.19 81 TRP A CA 1
ATOM 604 C C . TRP A 1 81 ? 3.137 -3.225 -9.663 1.00 89.19 81 TRP A C 1
ATOM 606 O O . TRP A 1 81 ? 1.907 -3.307 -9.730 1.00 89.19 81 TRP A O 1
ATOM 616 N N . GLN A 1 82 ? 3.867 -3.882 -8.769 1.00 90.25 82 GLN A N 1
ATOM 617 C CA . GLN A 1 82 ? 3.290 -4.681 -7.707 1.00 90.25 82 GLN A CA 1
ATOM 618 C C . GLN A 1 82 ? 3.502 -3.983 -6.372 1.00 90.25 82 GLN A C 1
ATOM 620 O O . GLN A 1 82 ? 4.609 -3.571 -6.028 1.00 90.25 82 GLN A O 1
ATOM 625 N N . PHE A 1 83 ? 2.425 -3.897 -5.607 1.00 89.94 83 PHE A N 1
ATOM 626 C CA . PHE A 1 83 ? 2.387 -3.294 -4.294 1.00 89.94 83 PHE A CA 1
ATOM 627 C C . PHE A 1 83 ? 2.049 -4.356 -3.257 1.00 89.94 83 PHE A C 1
ATOM 629 O O . PHE A 1 83 ? 1.147 -5.177 -3.447 1.00 89.94 83 PHE A O 1
ATOM 636 N N . ILE A 1 84 ? 2.771 -4.336 -2.146 1.00 90.44 84 ILE A N 1
ATOM 637 C CA . ILE A 1 84 ? 2.505 -5.154 -0.967 1.00 90.44 84 ILE A CA 1
ATOM 638 C C . ILE A 1 84 ? 2.429 -4.200 0.209 1.00 90.44 84 ILE A C 1
ATOM 640 O O . ILE A 1 84 ? 3.375 -3.458 0.469 1.00 90.44 84 ILE A O 1
ATOM 644 N N . GLY A 1 85 ? 1.305 -4.201 0.913 1.00 88.62 85 GLY A N 1
ATOM 645 C CA . GLY A 1 85 ? 1.095 -3.310 2.036 1.00 88.62 85 GLY A CA 1
ATOM 646 C C . GLY A 1 85 ? 0.542 -4.004 3.266 1.00 88.62 85 GLY A C 1
ATOM 647 O O . GLY A 1 85 ? -0.022 -5.097 3.207 1.00 88.62 85 GLY A O 1
ATOM 648 N N . SER A 1 86 ? 0.713 -3.344 4.404 1.00 88.38 86 SER A N 1
ATOM 649 C CA . SER A 1 86 ? 0.136 -3.743 5.678 1.00 88.38 86 SER A CA 1
ATOM 650 C C . SER A 1 86 ? -0.395 -2.529 6.425 1.00 88.38 86 SER A C 1
ATOM 652 O O . SER A 1 86 ? 0.304 -1.525 6.544 1.00 88.38 86 SER A O 1
ATOM 654 N N . ILE A 1 87 ? -1.600 -2.646 6.967 1.00 86.38 87 ILE A N 1
ATOM 655 C CA . ILE A 1 87 ? -2.211 -1.681 7.874 1.00 86.38 87 ILE A CA 1
ATOM 656 C C . ILE A 1 87 ? -2.240 -2.317 9.260 1.00 86.38 87 ILE A C 1
ATOM 658 O O . ILE A 1 87 ? -2.906 -3.334 9.470 1.00 86.38 87 ILE A O 1
ATOM 662 N N . THR A 1 88 ? -1.512 -1.720 10.196 1.00 86.62 88 THR A N 1
ATOM 663 C CA . THR A 1 88 ? -1.360 -2.222 11.565 1.00 86.62 88 THR A CA 1
ATOM 664 C C . THR A 1 88 ? -1.652 -1.134 12.583 1.00 86.62 88 THR A C 1
ATOM 666 O O . THR A 1 88 ? -1.137 -0.028 12.447 1.00 86.62 88 THR A O 1
ATOM 669 N N . GLY A 1 89 ? -2.401 -1.453 13.636 1.00 81.69 89 GLY A N 1
ATOM 670 C CA . GLY A 1 89 ? -2.653 -0.543 14.756 1.00 81.69 89 GLY A CA 1
ATOM 671 C C . GLY A 1 89 ? -4.135 -0.379 15.078 1.00 81.69 89 GLY A C 1
ATOM 672 O O . GLY A 1 89 ? -4.984 -0.706 14.260 1.00 81.69 89 GLY A O 1
ATOM 673 N N . ASN A 1 90 ? -4.470 0.051 16.297 1.00 76.06 90 ASN A N 1
ATOM 674 C CA . ASN A 1 90 ? -5.850 0.070 16.814 1.00 76.06 90 ASN A CA 1
ATOM 675 C C . ASN A 1 90 ? -6.649 -1.204 16.465 1.00 7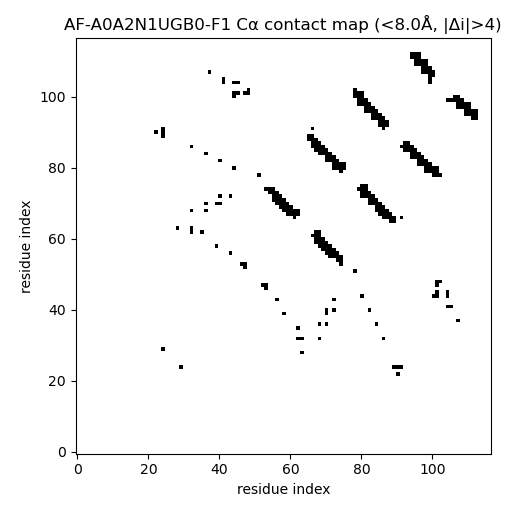6.06 90 ASN A C 1
ATOM 677 O O . ASN A 1 90 ? -7.749 -1.129 15.923 1.00 76.06 90 ASN A O 1
ATOM 681 N N . GLN A 1 91 ? -6.060 -2.377 16.739 1.00 72.75 91 GLN A N 1
ATOM 682 C CA . GLN A 1 91 ? -6.627 -3.708 16.449 1.00 72.75 91 GLN A CA 1
ATOM 683 C C . GLN A 1 91 ? -6.816 -4.042 14.957 1.00 72.75 91 GLN A C 1
ATOM 685 O O . GLN A 1 91 ? -7.269 -5.137 14.629 1.00 72.75 91 GLN A O 1
ATOM 690 N N . LEU A 1 92 ? -6.410 -3.157 14.044 1.00 74.31 92 LEU A N 1
ATOM 691 C CA . LEU A 1 92 ? -6.243 -3.475 12.633 1.00 74.31 92 LEU A CA 1
ATOM 692 C C . LEU A 1 92 ? -4.938 -4.243 12.447 1.00 74.31 92 LEU A C 1
ATOM 694 O O . LEU A 1 92 ? -3.875 -3.809 12.889 1.00 74.31 92 LEU A O 1
ATOM 698 N N . ASN A 1 93 ? -5.028 -5.381 11.774 1.00 83.44 93 ASN A N 1
ATOM 699 C CA . ASN A 1 93 ? -3.888 -6.103 11.232 1.00 83.44 93 ASN A CA 1
ATOM 700 C C . ASN A 1 93 ? -4.323 -6.687 9.889 1.00 83.44 93 ASN A C 1
ATOM 702 O O . ASN A 1 93 ? -4.921 -7.761 9.827 1.00 83.44 93 ASN A O 1
ATOM 706 N N . ARG A 1 94 ? -4.126 -5.915 8.821 1.00 81.62 94 ARG A N 1
ATOM 707 C CA . ARG A 1 94 ? -4.505 -6.300 7.461 1.00 81.62 94 ARG A CA 1
ATOM 708 C C . ARG A 1 94 ? -3.292 -6.211 6.565 1.00 81.62 94 ARG A C 1
ATOM 710 O O . ARG A 1 94 ? -2.608 -5.195 6.561 1.00 81.62 94 ARG A O 1
ATOM 717 N N . THR A 1 95 ? -3.072 -7.237 5.765 1.00 86.81 95 THR A N 1
ATOM 718 C CA . THR A 1 95 ? -2.142 -7.195 4.641 1.00 86.81 95 THR A CA 1
ATOM 719 C C . THR A 1 95 ? -2.934 -7.162 3.345 1.00 86.81 95 THR A C 1
ATOM 721 O O . THR A 1 95 ? -4.054 -7.673 3.258 1.00 86.81 95 THR A O 1
ATOM 724 N N . PHE A 1 96 ? -2.379 -6.511 2.335 1.00 86.00 96 PHE A N 1
ATOM 725 C CA . PHE A 1 96 ? -2.975 -6.446 1.013 1.00 86.00 96 PHE A CA 1
ATOM 726 C C . PHE A 1 96 ? -1.882 -6.472 -0.045 1.00 86.00 96 PHE A C 1
ATOM 728 O O . PHE A 1 96 ? -0.747 -6.058 0.198 1.00 86.00 96 PHE A O 1
ATOM 735 N N . SER A 1 97 ? -2.243 -6.933 -1.237 1.00 88.19 97 SER A N 1
ATOM 736 C CA . SER A 1 97 ? -1.417 -6.746 -2.418 1.00 88.19 97 SER A CA 1
ATOM 737 C C . SER A 1 97 ? -2.244 -6.074 -3.497 1.00 88.19 97 SER A C 1
ATOM 739 O O . SER A 1 97 ? -3.430 -6.362 -3.652 1.00 88.19 97 SER A O 1
ATOM 741 N N . ALA A 1 98 ? -1.630 -5.157 -4.224 1.00 88.56 98 ALA A N 1
ATOM 742 C CA . ALA A 1 98 ? -2.252 -4.497 -5.351 1.00 88.56 98 ALA A CA 1
ATOM 743 C C . ALA A 1 98 ? -1.327 -4.555 -6.562 1.00 88.56 98 ALA A C 1
ATOM 745 O O . ALA A 1 98 ? -0.108 -4.638 -6.425 1.00 88.56 98 ALA A O 1
ATOM 746 N N . SER A 1 99 ? -1.910 -4.512 -7.750 1.00 89.19 99 SER A N 1
ATOM 747 C CA . SER A 1 99 ? -1.172 -4.370 -9.001 1.00 89.19 99 SER A CA 1
ATOM 748 C C . SER A 1 99 ? 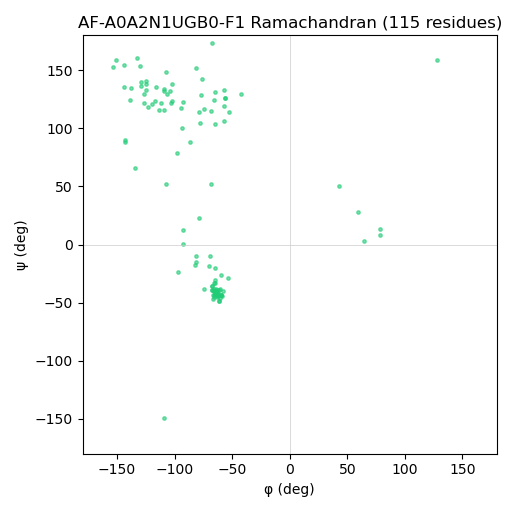-1.771 -3.236 -9.813 1.00 89.19 99 SER A C 1
ATOM 750 O O . SER A 1 99 ? -2.989 -3.058 -9.824 1.00 89.19 99 SER A O 1
ATOM 752 N N . ALA A 1 100 ? -0.917 -2.447 -10.452 1.00 89.50 100 ALA A N 1
ATOM 753 C CA . ALA A 1 100 ? -1.338 -1.315 -11.264 1.00 89.50 100 ALA A CA 1
ATOM 754 C C . ALA A 1 100 ? -0.295 -1.022 -12.341 1.00 89.50 100 ALA A C 1
ATOM 756 O O . ALA A 1 100 ? 0.889 -1.295 -12.152 1.00 89.50 100 ALA A O 1
ATOM 757 N N . ASN A 1 101 ? -0.729 -0.447 -13.459 1.00 88.25 101 ASN A N 1
ATOM 758 C CA . ASN A 1 101 ? 0.162 -0.058 -14.547 1.00 88.25 101 ASN A CA 1
ATOM 759 C C . ASN A 1 101 ? 0.406 1.454 -14.511 1.00 88.25 101 ASN A C 1
ATOM 761 O O . ASN A 1 101 ? -0.522 2.240 -14.333 1.00 88.25 101 ASN A O 1
ATOM 765 N N . VAL A 1 102 ? 1.650 1.874 -14.735 1.00 85.19 102 VAL A N 1
ATOM 766 C CA . VAL A 1 102 ? 2.056 3.290 -14.776 1.00 85.19 102 VAL A CA 1
ATOM 767 C C . VAL A 1 102 ? 1.322 4.096 -15.857 1.00 85.19 102 VAL A C 1
ATOM 769 O O . VAL A 1 102 ? 1.156 5.305 -15.710 1.00 85.19 102 VAL A O 1
ATOM 772 N N . ASN A 1 103 ? 0.868 3.453 -16.934 1.00 84.38 103 ASN A N 1
ATOM 773 C CA . ASN A 1 103 ? 0.102 4.098 -18.005 1.00 84.38 103 ASN A CA 1
ATOM 774 C C . ASN A 1 103 ? -1.394 4.229 -17.675 1.00 84.38 103 ASN A C 1
ATOM 776 O O . ASN A 1 103 ? -2.092 5.017 -18.307 1.00 84.38 103 ASN A O 1
ATOM 780 N N . THR A 1 104 ? -1.888 3.470 -16.696 1.00 84.56 104 THR A N 1
ATOM 781 C CA . THR A 1 104 ? -3.275 3.516 -16.212 1.00 84.56 104 THR A CA 1
ATOM 782 C C . THR A 1 104 ? -3.280 3.526 -14.679 1.00 84.56 104 THR A C 1
ATOM 784 O O . THR A 1 104 ? -3.728 2.554 -14.061 1.00 84.56 104 THR A O 1
ATOM 787 N N . PRO A 1 105 ? -2.762 4.597 -14.045 1.00 79.69 105 PRO A N 1
ATOM 788 C CA . PRO A 1 105 ? -2.531 4.636 -12.600 1.00 79.69 105 PRO A CA 1
ATOM 789 C C . PRO A 1 105 ? -3.819 4.554 -11.769 1.00 79.69 105 PRO A C 1
ATOM 791 O O . PRO A 1 105 ? -3.767 4.150 -10.612 1.00 79.69 105 PRO A O 1
ATOM 794 N N . ASP A 1 106 ? -4.965 4.874 -12.372 1.00 78.31 106 ASP A N 1
ATOM 795 C CA . ASP A 1 106 ? -6.285 4.816 -11.733 1.00 78.31 106 ASP A CA 1
ATOM 796 C C . ASP A 1 106 ? -6.887 3.395 -11.725 1.00 78.31 106 ASP A C 1
ATOM 798 O O . ASP A 1 106 ? -7.903 3.144 -11.081 1.00 78.31 106 ASP A O 1
ATOM 802 N N . GLN A 1 107 ? -6.288 2.441 -12.450 1.00 85.00 107 GLN A N 1
ATOM 803 C CA . GLN A 1 107 ? -6.747 1.051 -12.504 1.00 85.00 107 GLN A CA 1
ATOM 804 C C . GLN A 1 107 ? -5.929 0.183 -11.547 1.00 85.00 107 GLN A C 1
ATOM 806 O O . GLN A 1 107 ? -5.017 -0.541 -11.953 1.00 85.00 107 GLN A O 1
ATOM 811 N N . ILE A 1 108 ? -6.263 0.265 -10.259 1.00 85.62 108 ILE A N 1
ATOM 812 C CA . ILE A 1 108 ? -5.598 -0.505 -9.206 1.00 85.62 108 ILE A CA 1
ATOM 813 C C . ILE A 1 108 ? -6.381 -1.788 -8.927 1.00 85.62 108 ILE A C 1
ATOM 815 O O . ILE A 1 108 ? -7.517 -1.774 -8.455 1.00 85.62 108 ILE A O 1
ATOM 819 N N . ASN A 1 109 ? -5.739 -2.924 -9.176 1.00 87.06 109 ASN A N 1
ATOM 820 C CA . ASN A 1 109 ? -6.295 -4.239 -8.899 1.00 87.06 109 ASN A CA 1
ATOM 821 C C . ASN A 1 109 ? -5.842 -4.713 -7.519 1.00 87.06 109 ASN A C 1
ATOM 823 O O . ASN A 1 109 ? -4.726 -5.213 -7.360 1.00 87.06 109 ASN A O 1
ATOM 827 N N . PHE A 1 110 ? -6.715 -4.570 -6.521 1.00 83.75 110 PHE A N 1
ATOM 828 C CA . PHE A 1 110 ? -6.483 -5.088 -5.175 1.00 83.75 110 PHE A CA 1
ATOM 829 C C . PHE A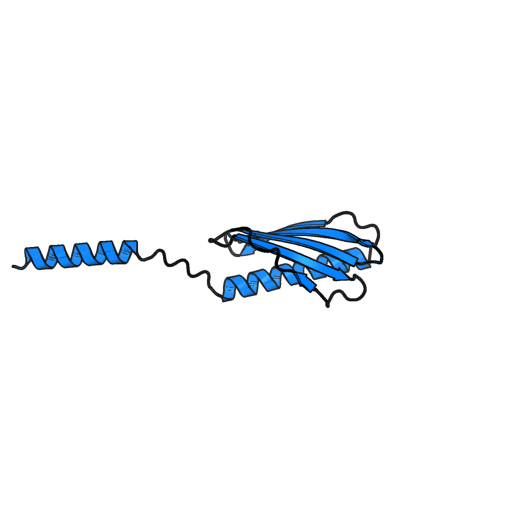 1 110 ? -6.760 -6.592 -5.117 1.00 83.75 110 PHE A C 1
ATOM 831 O O . PHE A 1 110 ? -7.899 -7.048 -5.217 1.00 83.75 110 PHE A O 1
ATOM 838 N N . SER A 1 111 ? -5.713 -7.373 -4.883 1.00 81.00 111 SER A N 1
ATOM 839 C CA . SER A 1 111 ? -5.824 -8.777 -4.504 1.00 81.00 111 SER A CA 1
ATOM 840 C C . SER A 1 111 ? -5.817 -8.895 -2.98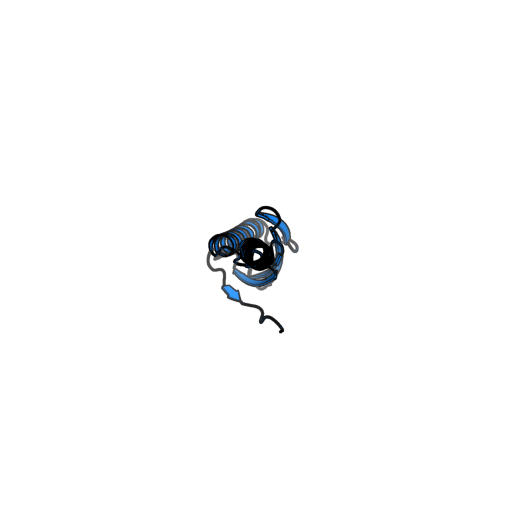0 1.00 81.00 111 SER A C 1
ATOM 842 O O . SER A 1 111 ? -4.881 -8.460 -2.302 1.00 81.00 111 SER A O 1
ATOM 844 N N . ARG A 1 112 ? -6.864 -9.504 -2.410 1.00 60.44 112 ARG A N 1
ATOM 845 C CA . ARG A 1 112 ? -6.797 -9.935 -1.011 1.00 60.44 112 ARG A CA 1
ATOM 846 C C . ARG A 1 112 ? -5.798 -11.077 -0.942 1.00 60.44 112 ARG A C 1
ATOM 848 O O . ARG A 1 112 ? -6.044 -12.140 -1.507 1.00 60.44 112 ARG A O 1
ATOM 855 N N . GLN A 1 113 ? -4.689 -10.864 -0.249 1.00 54.50 113 GLN A N 1
ATOM 856 C CA . GLN A 1 113 ? -3.863 -11.982 0.172 1.00 54.50 113 GLN A CA 1
ATOM 857 C C . GLN A 1 113 ? -4.709 -12.777 1.183 1.00 54.50 113 GLN A C 1
ATOM 859 O O . GLN A 1 113 ? -5.258 -12.155 2.100 1.00 54.50 113 GLN A O 1
ATOM 864 N N . PRO A 1 114 ? -4.934 -14.089 0.985 1.00 42.06 114 PRO A N 1
ATOM 865 C CA . PRO A 1 114 ? -5.740 -14.871 1.910 1.00 42.06 114 PRO A CA 1
ATOM 866 C C . PRO A 1 114 ? -5.128 -14.740 3.304 1.00 42.06 114 PRO A C 1
ATOM 868 O O . PRO A 1 114 ? -3.927 -14.945 3.483 1.00 42.06 114 PRO A O 1
ATOM 871 N N . GLN A 1 115 ? -5.953 -14.326 4.266 1.00 40.19 115 GLN A N 1
ATOM 872 C CA . GLN A 1 115 ? -5.626 -14.416 5.681 1.00 40.19 115 GLN A CA 1
ATOM 873 C C . GLN A 1 115 ? -5.343 -15.892 5.953 1.00 40.19 115 GLN A C 1
ATOM 875 O O . GLN A 1 115 ? -6.262 -16.706 5.920 1.00 40.19 115 GLN A O 1
ATOM 880 N N . SER A 1 116 ? -4.074 -16.247 6.132 1.00 36.03 116 SER A N 1
ATOM 881 C CA . SER A 1 116 ? -3.726 -17.527 6.733 1.00 36.03 116 SER A CA 1
ATOM 882 C C . SER A 1 116 ? -4.236 -17.473 8.172 1.00 36.03 116 SER A C 1
ATOM 884 O O . SER A 1 116 ? -3.681 -16.725 8.981 1.00 36.03 116 SER A O 1
ATOM 886 N N . GLU A 1 117 ? -5.353 -18.159 8.426 1.00 33.09 117 GLU A N 1
ATOM 887 C CA . GLU A 1 117 ? -5.832 -18.510 9.771 1.00 33.09 117 GLU A CA 1
ATOM 888 C C . GLU A 1 117 ? -4.776 -19.302 10.552 1.00 33.09 117 GLU A C 1
ATOM 890 O O . GLU A 1 117 ? -4.043 -20.108 9.925 1.00 33.09 117 GLU A O 1
#

Mean predicted aligned error: 12.15 Å